Protein AF-A0A1C6AZA2-F1 (afdb_monomer_lite)

Radius of gyration: 13.77 Å; chains: 1; bounding box: 33×35×32 Å

Structure (mmCIF, N/CA/C/O backbone):
data_AF-A0A1C6AZA2-F1
#
_entry.id   AF-A0A1C6AZA2-F1
#
loop_
_atom_site.group_PDB
_atom_site.id
_atom_site.type_symbol
_atom_site.label_atom_id
_atom_site.label_alt_id
_atom_site.label_comp_id
_atom_site.label_asym_id
_atom_site.label_entity_id
_atom_site.label_seq_id
_atom_site.pdbx_PDB_ins_code
_atom_site.Cartn_x
_atom_site.Cartn_y
_atom_site.Cartn_z
_atom_site.occupancy
_atom_site.B_iso_or_equiv
_atom_site.auth_seq_id
_atom_site.auth_comp_id
_atom_site.auth_asym_id
_atom_site.auth_atom_id
_atom_site.pdbx_PDB_model_num
ATOM 1 N N . MET A 1 1 ? 13.163 8.228 1.042 1.00 60.16 1 MET A N 1
ATOM 2 C CA . MET A 1 1 ? 12.075 8.464 2.019 1.00 60.16 1 MET A CA 1
ATOM 3 C C . MET A 1 1 ? 10.748 8.184 1.338 1.00 60.16 1 MET A C 1
ATOM 5 O O . MET A 1 1 ? 10.622 8.590 0.195 1.00 60.16 1 MET A O 1
ATOM 9 N N . TYR A 1 2 ? 9.803 7.486 1.967 1.00 63.44 2 TYR A N 1
ATOM 10 C CA . TYR A 1 2 ? 8.472 7.180 1.416 1.00 63.44 2 TYR A CA 1
ATOM 11 C C . TYR A 1 2 ? 7.400 7.621 2.412 1.00 63.44 2 TYR A C 1
ATOM 13 O O . TYR A 1 2 ? 7.596 7.492 3.615 1.00 63.44 2 TYR A O 1
ATOM 21 N N . GLY A 1 3 ? 6.282 8.145 1.914 1.00 71.44 3 GLY A N 1
ATOM 22 C CA . GLY A 1 3 ? 5.176 8.643 2.733 1.00 71.44 3 GLY A CA 1
ATOM 23 C C . GLY A 1 3 ? 3.856 7.981 2.360 1.00 71.44 3 GLY A C 1
ATOM 24 O O . GLY A 1 3 ? 3.690 7.491 1.243 1.00 71.44 3 GLY A O 1
ATOM 25 N N . TYR A 1 4 ? 2.896 7.981 3.280 1.00 77.50 4 TYR A N 1
ATOM 26 C CA . TYR A 1 4 ? 1.540 7.501 3.022 1.00 77.50 4 TYR A CA 1
ATOM 27 C C . TYR A 1 4 ? 0.510 8.603 3.253 1.00 77.50 4 TYR A C 1
ATOM 29 O O . TYR A 1 4 ? 0.714 9.505 4.062 1.00 77.50 4 TYR A O 1
ATOM 37 N N . LYS A 1 5 ? -0.624 8.508 2.557 1.00 84.00 5 LYS A N 1
ATOM 38 C CA . LYS A 1 5 ? -1.796 9.361 2.795 1.00 84.00 5 LYS A CA 1
ATOM 39 C C . LYS A 1 5 ? -3.038 8.492 2.896 1.00 84.00 5 LYS A C 1
ATOM 41 O O . LYS A 1 5 ? -3.301 7.727 1.969 1.00 84.00 5 LYS A O 1
ATOM 46 N N . ILE A 1 6 ? -3.791 8.622 3.986 1.00 87.81 6 ILE A N 1
ATOM 47 C CA . ILE A 1 6 ? -5.143 8.059 4.078 1.00 87.81 6 ILE A CA 1
ATOM 48 C C . ILE A 1 6 ? -6.085 8.987 3.318 1.00 87.81 6 ILE A C 1
ATOM 50 O O . ILE A 1 6 ? -6.011 10.204 3.463 1.00 87.81 6 ILE A O 1
ATOM 54 N N . LYS A 1 7 ? -6.937 8.404 2.485 1.00 90.50 7 LYS A N 1
ATOM 55 C CA . LYS A 1 7 ? -7.958 9.071 1.690 1.00 90.50 7 LYS A CA 1
ATOM 56 C C . LYS A 1 7 ? -9.310 8.435 1.967 1.00 90.50 7 LYS A C 1
ATOM 58 O O . LYS A 1 7 ? -9.384 7.261 2.335 1.00 90.50 7 LYS A O 1
ATOM 63 N N . GLN A 1 8 ? -10.362 9.211 1.745 1.00 93.00 8 GLN A N 1
ATOM 64 C CA . GLN A 1 8 ? -11.734 8.735 1.766 1.00 93.00 8 GLN A CA 1
ATOM 65 C C . GLN A 1 8 ? -12.357 8.942 0.386 1.00 93.00 8 GLN A C 1
ATOM 67 O O . GLN A 1 8 ? -12.173 9.988 -0.228 1.00 93.00 8 GLN A O 1
ATOM 72 N N . ASP A 1 9 ? -13.047 7.924 -0.112 1.00 91.19 9 ASP A N 1
ATOM 73 C CA . ASP A 1 9 ? -13.787 7.957 -1.372 1.00 91.19 9 ASP A CA 1
ATOM 74 C C . ASP A 1 9 ? -15.041 7.091 -1.229 1.00 91.19 9 ASP A C 1
ATOM 76 O O . ASP A 1 9 ? -14.959 5.970 -0.724 1.00 91.19 9 ASP A O 1
ATOM 80 N N . ASN A 1 10 ? -16.205 7.621 -1.612 1.00 91.81 10 ASN A N 1
ATOM 81 C CA . ASN A 1 10 ? -17.506 6.945 -1.492 1.00 91.81 10 ASN A CA 1
ATOM 82 C C . ASN A 1 10 ? -17.759 6.304 -0.110 1.00 91.81 10 ASN A C 1
ATOM 84 O O . ASN A 1 10 ? -18.205 5.162 0.004 1.00 91.81 10 ASN A O 1
ATOM 88 N N . GLY A 1 11 ? -17.419 7.029 0.962 1.00 89.62 11 GLY A N 1
ATOM 89 C CA . GLY A 1 11 ? -17.588 6.557 2.341 1.00 89.62 11 GLY A CA 1
ATOM 90 C C . GLY A 1 11 ? -16.614 5.451 2.765 1.00 89.62 11 GLY A C 1
ATOM 91 O O . GLY A 1 11 ? -16.752 4.919 3.862 1.00 89.62 11 GLY A O 1
ATOM 92 N N . LYS A 1 12 ? -15.627 5.101 1.933 1.00 94.31 12 LYS A N 1
ATOM 93 C CA . LYS A 1 12 ? -14.595 4.112 2.248 1.00 94.31 12 LYS A CA 1
ATOM 94 C C . LYS A 1 12 ? -13.234 4.765 2.440 1.00 94.31 12 LYS A C 1
ATOM 96 O O . L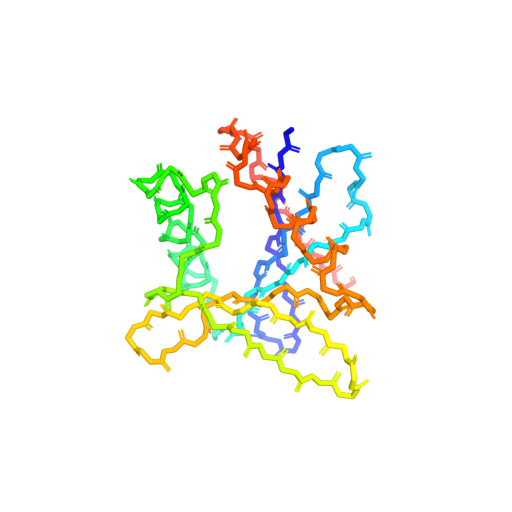YS A 1 12 ? -12.882 5.699 1.726 1.00 94.31 12 LYS A O 1
ATOM 101 N N . TYR A 1 13 ? -12.436 4.211 3.341 1.00 93.50 13 TYR A N 1
ATOM 102 C CA . TYR A 1 13 ? -11.087 4.668 3.665 1.00 93.50 13 TYR A CA 1
ATOM 103 C C . TYR A 1 13 ? -10.027 3.795 2.997 1.00 93.50 13 TYR A C 1
ATOM 105 O O . TYR A 1 13 ? -10.221 2.591 2.838 1.00 93.50 13 TYR A O 1
ATOM 113 N N . TYR A 1 14 ? -8.904 4.382 2.59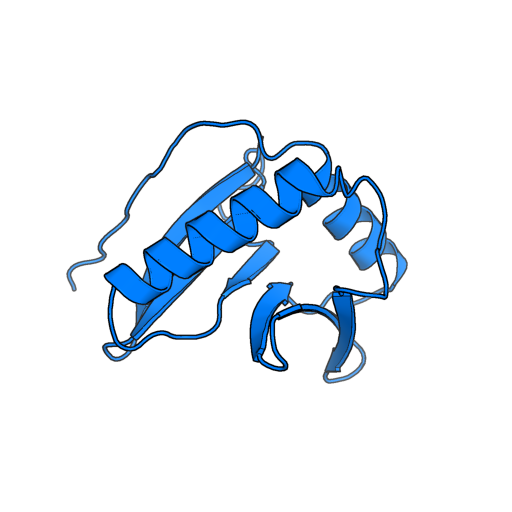8 1.00 94.12 14 TYR A N 1
ATOM 114 C CA . TYR A 1 14 ? -7.755 3.658 2.048 1.00 94.12 14 TYR A CA 1
ATOM 115 C C . TYR A 1 14 ? -6.478 4.471 2.161 1.00 94.12 14 TYR A C 1
ATOM 117 O O . TYR A 1 14 ? -6.529 5.696 2.199 1.00 94.12 14 TYR A O 1
ATOM 125 N N . PHE A 1 15 ? -5.321 3.814 2.159 1.00 90.19 15 PHE A N 1
ATOM 126 C CA . PHE A 1 15 ? -4.035 4.501 2.134 1.00 90.19 15 PHE A CA 1
ATOM 127 C C . PHE A 1 15 ? -3.361 4.393 0.764 1.00 90.19 15 PHE A C 1
ATOM 129 O O . PHE A 1 15 ? -3.409 3.354 0.109 1.00 90.19 15 PHE A O 1
ATOM 136 N N . LYS A 1 16 ? -2.710 5.477 0.337 1.00 89.50 16 LYS A N 1
ATOM 137 C 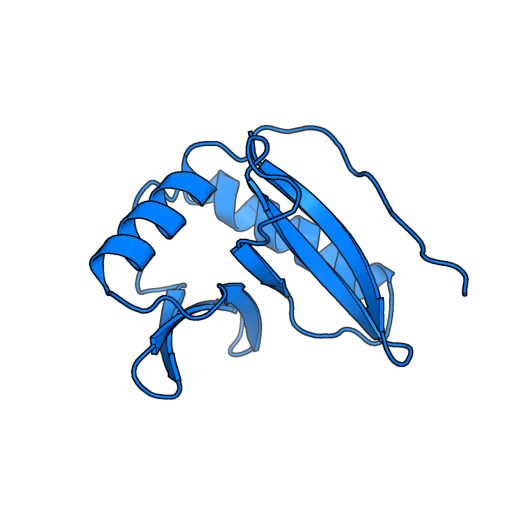CA . LYS A 1 16 ? -1.822 5.542 -0.832 1.00 89.50 16 LYS A CA 1
ATOM 138 C C . LYS A 1 16 ? -0.383 5.688 -0.384 1.00 89.50 16 LYS A C 1
ATOM 140 O O . LYS A 1 16 ? -0.113 6.488 0.508 1.00 89.50 16 LYS A O 1
ATOM 145 N N . LEU A 1 17 ? 0.521 4.968 -1.038 1.00 81.56 17 LEU A N 1
ATOM 146 C CA . LEU A 1 17 ? 1.960 5.077 -0.817 1.00 81.56 17 LEU A CA 1
ATOM 147 C C . LEU A 1 17 ? 2.597 5.975 -1.880 1.00 81.56 17 LEU A C 1
ATOM 149 O O . LEU A 1 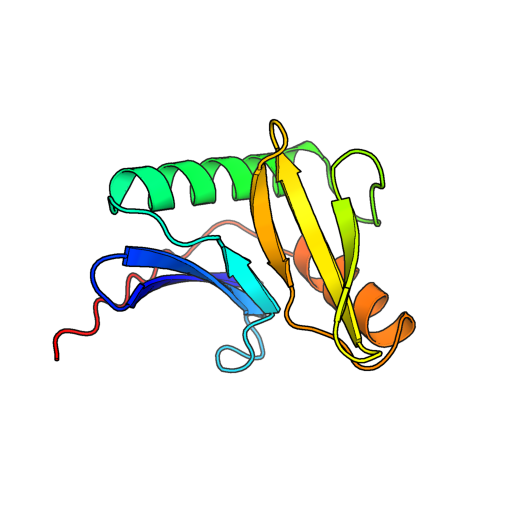17 ? 2.266 5.867 -3.062 1.00 81.56 17 LEU A O 1
ATOM 153 N N . TYR A 1 18 ? 3.527 6.827 -1.467 1.00 78.50 18 TYR A N 1
ATOM 154 C CA . TYR A 1 18 ? 4.220 7.793 -2.311 1.00 78.50 18 TYR A CA 1
ATOM 155 C C . TYR A 1 18 ? 5.731 7.734 -2.075 1.00 78.50 18 TYR A C 1
ATOM 157 O O . TYR A 1 18 ? 6.165 7.591 -0.929 1.00 78.50 18 TYR A O 1
ATOM 165 N N . PRO A 1 19 ? 6.546 7.906 -3.123 1.00 69.81 19 PRO A N 1
ATOM 166 C CA . PRO A 1 19 ? 7.965 8.149 -2.970 1.00 69.81 19 PRO A CA 1
ATOM 167 C C . PRO A 1 19 ? 8.155 9.596 -2.511 1.00 69.81 19 PRO A C 1
ATOM 169 O O . PRO A 1 19 ? 7.529 10.526 -3.019 1.00 69.81 19 PRO A O 1
ATOM 172 N N . GLY A 1 20 ? 9.029 9.803 -1.541 1.00 64.75 20 GLY A N 1
ATOM 173 C CA . GLY A 1 20 ? 9.263 11.105 -0.917 1.00 64.75 20 GLY A CA 1
ATOM 174 C C . GLY A 1 20 ? 9.843 12.138 -1.879 1.00 64.75 20 GLY A C 1
ATOM 175 O O . GLY A 1 20 ? 9.599 13.322 -1.704 1.00 64.75 20 GLY A O 1
ATOM 176 N N . ASN A 1 21 ? 10.533 11.703 -2.938 1.00 66.31 21 ASN A N 1
ATOM 177 C CA . ASN A 1 21 ? 11.024 12.585 -3.999 1.00 66.31 21 ASN A CA 1
ATOM 178 C C . ASN A 1 21 ? 9.992 12.854 -5.113 1.00 66.31 21 ASN A C 1
ATOM 180 O O . ASN A 1 21 ? 10.229 13.722 -5.950 1.00 66.31 21 ASN A O 1
ATOM 184 N N . LYS A 1 22 ? 8.864 12.127 -5.164 1.00 70.12 22 LYS A N 1
ATOM 185 C CA . LYS A 1 22 ? 7.779 12.356 -6.138 1.00 70.12 22 LYS A CA 1
ATOM 186 C C . LYS A 1 22 ? 6.406 12.228 -5.456 1.00 70.12 22 LYS A C 1
ATOM 188 O O . LYS A 1 22 ? 5.663 11.285 -5.740 1.00 70.12 22 LYS A O 1
ATOM 193 N N . PRO A 1 23 ? 6.016 13.192 -4.601 1.00 65.06 23 PRO A N 1
ATOM 194 C CA . PRO A 1 23 ? 4.801 13.117 -3.778 1.00 65.06 23 PRO A CA 1
ATOM 195 C C . PRO A 1 23 ? 3.484 13.092 -4.574 1.00 65.06 23 PRO A C 1
ATOM 197 O O . PRO A 1 23 ? 2.435 12.787 -4.011 1.00 65.06 23 PRO A O 1
ATOM 200 N N . ASN A 1 24 ? 3.524 13.369 -5.880 1.00 71.25 24 ASN A N 1
ATOM 201 C CA . ASN A 1 24 ? 2.363 13.289 -6.773 1.00 71.25 24 ASN A CA 1
ATOM 202 C C . ASN A 1 24 ? 2.264 11.946 -7.514 1.00 71.25 24 ASN A C 1
ATOM 204 O O . ASN A 1 24 ? 1.226 11.629 -8.092 1.00 71.25 24 ASN A O 1
ATOM 208 N N . GLN A 1 25 ? 3.314 11.123 -7.478 1.00 75.94 25 GLN A N 1
ATOM 209 C CA . GLN A 1 25 ? 3.353 9.837 -8.160 1.00 75.94 25 GLN A CA 1
ATOM 210 C C . GLN A 1 25 ? 3.142 8.708 -7.154 1.00 75.94 25 GLN A C 1
ATOM 212 O O . GLN A 1 25 ? 4.096 8.096 -6.682 1.00 75.94 25 GLN A O 1
ATOM 217 N N . TYR A 1 26 ? 1.880 8.417 -6.830 1.00 78.38 26 TYR A N 1
ATOM 218 C CA . TYR A 1 26 ? 1.589 7.286 -5.952 1.00 78.38 26 TYR A CA 1
ATOM 219 C C . TYR A 1 26 ? 2.056 5.970 -6.591 1.00 78.38 26 TYR A C 1
ATOM 221 O O . TYR A 1 26 ? 2.023 5.783 -7.812 1.00 78.38 26 TYR A O 1
ATOM 229 N N . ILE A 1 27 ? 2.509 5.074 -5.732 1.00 79.06 27 ILE A N 1
ATOM 230 C CA . ILE A 1 27 ? 3.095 3.777 -6.058 1.00 79.06 27 ILE A CA 1
ATOM 231 C C . ILE A 1 27 ? 2.032 2.697 -6.069 1.00 79.06 27 ILE A C 1
ATOM 233 O O . ILE A 1 27 ? 2.053 1.807 -6.910 1.00 79.06 27 ILE A O 1
ATOM 237 N N . GLY A 1 28 ? 1.112 2.784 -5.121 1.00 85.56 28 GLY A N 1
ATOM 238 C CA . GLY A 1 28 ? 0.063 1.814 -4.905 1.00 85.56 28 GLY A CA 1
ATOM 239 C C . GLY A 1 28 ? -0.888 2.283 -3.826 1.00 85.56 28 GLY A C 1
ATOM 240 O O . GLY A 1 28 ? -0.686 3.334 -3.205 1.00 85.56 28 GLY A O 1
ATOM 241 N N . GLU A 1 29 ? -1.927 1.497 -3.623 1.00 91.75 29 GLU A N 1
ATOM 242 C CA . GLU A 1 29 ? -2.961 1.774 -2.646 1.00 91.75 29 GLU A CA 1
ATOM 243 C C . GLU A 1 29 ? -3.471 0.507 -1.980 1.00 91.75 29 GLU A C 1
ATOM 245 O O . GLU A 1 29 ? -3.360 -0.599 -2.511 1.00 91.75 29 GLU A O 1
ATOM 250 N N . SER A 1 30 ? -4.031 0.686 -0.791 1.00 93.06 30 SER A N 1
ATOM 251 C CA . SER A 1 30 ? -4.722 -0.378 -0.092 1.00 93.06 30 SER A CA 1
ATOM 252 C C . SER A 1 30 ? -6.086 -0.671 -0.698 1.00 93.06 30 SER A C 1
ATOM 254 O O . SER A 1 30 ? -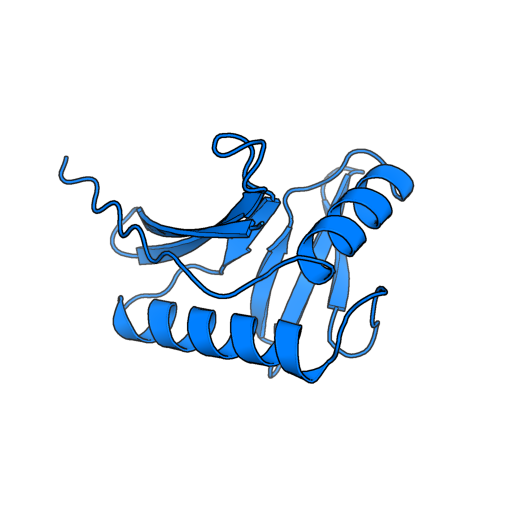6.683 0.169 -1.383 1.00 93.06 30 SER A O 1
ATOM 256 N N . ARG A 1 31 ? -6.652 -1.820 -0.318 1.00 92.56 31 ARG A N 1
ATOM 257 C CA . ARG A 1 31 ? -8.097 -2.027 -0.451 1.00 92.56 31 ARG A CA 1
ATOM 258 C C . ARG A 1 31 ? -8.886 -0.921 0.264 1.00 92.56 31 ARG A C 1
ATOM 260 O O . ARG A 1 31 ? -8.346 -0.168 1.082 1.00 92.56 31 ARG A O 1
ATOM 267 N N . ARG A 1 32 ? -10.172 -0.833 -0.059 1.00 94.06 32 ARG A N 1
ATOM 268 C CA . ARG A 1 32 ? -11.126 0.089 0.563 1.00 94.06 32 ARG A CA 1
ATOM 269 C C . ARG A 1 32 ? -11.690 -0.525 1.851 1.00 94.06 32 ARG A C 1
ATOM 271 O O . ARG A 1 32 ? -12.099 -1.682 1.852 1.00 94.06 32 ARG A O 1
ATOM 278 N N . TYR A 1 33 ? -11.721 0.252 2.928 1.00 93.69 33 TYR A N 1
ATOM 279 C CA . TYR A 1 33 ? -12.210 -0.140 4.252 1.00 93.69 33 TYR A CA 1
ATOM 280 C C . TYR A 1 33 ? -13.460 0.657 4.620 1.00 93.69 33 TYR A C 1
ATOM 282 O O . TYR A 1 33 ? -13.592 1.819 4.247 1.00 93.69 33 TYR A O 1
ATOM 290 N N . ASN A 1 34 ? -14.375 0.047 5.372 1.00 94.12 34 ASN A N 1
ATOM 291 C CA . ASN A 1 34 ? -15.607 0.715 5.809 1.00 94.12 34 ASN A CA 1
ATOM 292 C C . ASN A 1 34 ? -15.359 1.732 6.927 1.00 94.12 34 ASN A C 1
ATOM 294 O O . ASN A 1 34 ? -16.081 2.717 7.025 1.00 94.12 34 ASN A O 1
ATOM 298 N N . LYS A 1 35 ? -14.351 1.478 7.764 1.00 94.56 35 LYS A N 1
ATOM 299 C CA . LYS A 1 35 ? -13.993 2.298 8.919 1.00 94.56 35 LYS A CA 1
ATOM 300 C C . LYS A 1 35 ? -12.572 2.823 8.772 1.00 94.56 35 LYS A C 1
ATOM 302 O O . LYS A 1 35 ? -11.716 2.158 8.177 1.00 94.56 35 LYS A O 1
ATOM 307 N N . LYS A 1 36 ? -12.320 4.012 9.316 1.00 91.69 36 LYS A N 1
ATOM 308 C CA . LYS A 1 36 ? -10.997 4.640 9.282 1.00 91.69 36 LYS A CA 1
ATOM 309 C C . LYS A 1 36 ? -9.995 3.827 10.102 1.00 91.69 36 LYS A C 1
ATOM 311 O O . LYS A 1 36 ? -8.882 3.592 9.641 1.00 91.69 36 LYS A O 1
ATOM 316 N N . GLU A 1 37 ? -10.428 3.324 11.251 1.00 92.88 37 GLU A N 1
ATOM 317 C CA . GLU A 1 37 ? -9.624 2.547 12.195 1.00 92.88 37 GLU A CA 1
ATOM 318 C C . GLU A 1 37 ? -9.119 1.243 11.561 1.00 92.88 37 GLU A C 1
ATOM 320 O O . GLU A 1 37 ? -7.963 0.864 11.741 1.00 92.88 37 GLU A O 1
ATOM 325 N N . ASP A 1 38 ? -9.950 0.586 10.744 1.00 92.75 38 ASP A N 1
ATOM 326 C CA . ASP A 1 38 ? -9.556 -0.623 10.011 1.00 92.75 38 ASP A CA 1
ATOM 327 C C . ASP A 1 38 ? -8.474 -0.314 8.963 1.00 92.75 38 ASP A C 1
ATOM 329 O O . ASP A 1 38 ? -7.522 -1.080 8.794 1.00 92.75 38 ASP A O 1
ATOM 333 N N . CYS A 1 39 ? -8.591 0.830 8.279 1.00 92.25 39 CYS A N 1
ATOM 334 C CA . CYS A 1 39 ? -7.586 1.298 7.327 1.00 92.25 39 CYS A CA 1
ATOM 335 C C . CYS A 1 39 ? -6.259 1.634 8.025 1.00 92.25 39 CYS A C 1
ATOM 337 O O . CYS A 1 39 ? -5.190 1.297 7.516 1.00 92.25 39 CYS A O 1
ATOM 339 N N . GLU A 1 40 ? -6.311 2.289 9.185 1.00 89.38 40 GLU A N 1
ATOM 340 C CA . GLU A 1 40 ? -5.131 2.622 9.990 1.00 89.38 40 GLU A CA 1
ATOM 341 C C . GLU A 1 40 ? -4.447 1.370 10.542 1.00 89.38 40 GLU A C 1
ATOM 343 O O . GLU A 1 40 ? -3.221 1.251 10.469 1.00 89.38 40 GLU A O 1
ATOM 348 N N . LYS A 1 41 ? -5.229 0.396 11.022 1.00 90.62 41 LYS A N 1
ATOM 349 C CA . LYS A 1 41 ? -4.716 -0.907 11.453 1.00 90.62 41 LYS A CA 1
ATOM 350 C C . LYS A 1 41 ? -4.012 -1.623 10.304 1.00 90.62 41 LYS A C 1
ATOM 352 O O . LYS A 1 41 ? -2.873 -2.056 10.467 1.00 90.62 41 LYS A O 1
ATOM 357 N N . ALA A 1 42 ? -4.638 -1.689 9.130 1.00 90.12 42 ALA A N 1
ATOM 358 C CA . ALA A 1 42 ? -4.037 -2.313 7.956 1.00 90.12 42 ALA A CA 1
ATOM 359 C C . ALA A 1 42 ? -2.756 -1.602 7.497 1.00 90.12 42 ALA A C 1
ATOM 361 O O . ALA A 1 42 ? -1.788 -2.258 7.116 1.00 90.12 42 ALA A O 1
ATOM 362 N N . LEU A 1 43 ? -2.719 -0.270 7.568 1.00 87.69 43 LEU A N 1
ATOM 363 C CA . LEU A 1 43 ? -1.515 0.507 7.289 1.00 87.69 43 LEU A CA 1
ATOM 364 C C . LEU A 1 43 ? -0.392 0.174 8.277 1.00 87.69 43 LEU A C 1
ATOM 366 O O . LEU A 1 43 ? 0.745 -0.035 7.859 1.00 87.69 43 LEU A O 1
ATOM 370 N N . LYS A 1 44 ? -0.694 0.108 9.579 1.00 85.06 44 LYS A N 1
ATOM 371 C CA . LYS A 1 44 ? 0.284 -0.268 10.608 1.00 85.06 44 LYS A CA 1
ATOM 372 C C . LYS A 1 44 ? 0.832 -1.673 10.359 1.00 85.06 44 LYS A C 1
ATOM 374 O O . LYS A 1 44 ? 2.041 -1.872 10.399 1.00 85.06 44 LYS A O 1
ATOM 379 N N . GLU A 1 45 ? -0.039 -2.626 10.046 1.00 84.81 45 GLU A N 1
ATOM 380 C CA . GLU A 1 45 ? 0.362 -3.997 9.722 1.00 84.81 45 GLU A CA 1
ATOM 381 C C . GLU A 1 45 ? 1.213 -4.072 8.451 1.00 84.81 45 GLU A C 1
ATOM 383 O O . GLU A 1 45 ? 2.223 -4.768 8.442 1.00 84.81 45 GLU A O 1
ATOM 388 N N . PHE A 1 46 ? 0.850 -3.334 7.399 1.00 82.69 46 PHE A N 1
ATOM 389 C CA . PHE A 1 46 ? 1.646 -3.241 6.176 1.00 82.69 46 PHE A CA 1
ATOM 390 C C . PHE A 1 46 ? 3.037 -2.657 6.452 1.00 82.69 46 PHE A C 1
ATOM 392 O O . PHE A 1 46 ? 4.035 -3.183 5.967 1.00 82.69 46 PHE A O 1
ATOM 399 N N . ARG A 1 47 ? 3.122 -1.604 7.273 1.00 77.94 47 ARG A N 1
ATOM 400 C CA . ARG A 1 47 ? 4.400 -0.999 7.674 1.00 77.94 47 ARG A CA 1
ATOM 401 C C . ARG A 1 47 ? 5.281 -1.976 8.447 1.00 77.94 47 ARG A C 1
ATOM 403 O O . ARG A 1 47 ? 6.462 -2.081 8.133 1.00 77.94 47 ARG A O 1
ATOM 410 N N . ASN A 1 48 ? 4.715 -2.680 9.426 1.00 77.12 48 ASN A N 1
ATOM 411 C CA . ASN A 1 48 ? 5.451 -3.685 10.191 1.00 77.12 48 ASN A CA 1
ATOM 412 C C . ASN A 1 48 ? 5.922 -4.815 9.280 1.00 77.12 48 ASN A C 1
ATOM 414 O O . ASN A 1 48 ? 7.095 -5.145 9.292 1.00 77.12 48 ASN A O 1
ATOM 418 N N . PHE A 1 49 ? 5.055 -5.320 8.399 1.00 75.44 49 PHE A N 1
ATOM 419 C CA . PHE A 1 49 ? 5.434 -6.334 7.418 1.00 75.44 49 PHE A CA 1
ATOM 420 C C . PHE A 1 49 ? 6.638 -5.902 6.567 1.00 75.44 49 PHE A C 1
ATOM 422 O O . PHE A 1 49 ? 7.594 -6.664 6.437 1.00 75.44 49 PHE A O 1
ATOM 429 N N . VAL A 1 50 ? 6.614 -4.675 6.036 1.00 71.19 50 VAL A N 1
ATOM 430 C CA . VAL A 1 50 ? 7.726 -4.111 5.257 1.00 71.19 50 VAL A CA 1
ATOM 431 C C . VAL A 1 50 ? 9.019 -4.051 6.073 1.00 71.19 50 VAL A C 1
ATOM 433 O O . VAL A 1 50 ? 10.069 -4.445 5.569 1.00 71.19 50 VAL A O 1
ATOM 436 N N . LYS A 1 51 ? 8.935 -3.576 7.322 1.00 69.25 51 LYS A N 1
ATOM 437 C CA . LYS A 1 51 ? 10.078 -3.429 8.231 1.00 69.25 51 LYS A CA 1
ATOM 438 C C . LYS A 1 51 ? 10.664 -4.782 8.643 1.00 69.25 51 LYS A C 1
ATOM 440 O O . LYS A 1 51 ? 11.867 -4.986 8.538 1.00 69.25 51 LYS A O 1
ATOM 445 N N . ASP A 1 52 ? 9.812 -5.694 9.095 1.00 66.69 52 ASP A N 1
ATOM 446 C CA . ASP A 1 52 ? 10.202 -6.953 9.734 1.00 66.69 52 ASP A CA 1
ATOM 447 C C . ASP A 1 52 ? 10.750 -7.966 8.723 1.00 66.69 52 ASP A C 1
ATOM 449 O O . ASP A 1 52 ? 11.591 -8.792 9.063 1.00 66.69 52 ASP A O 1
ATOM 453 N N . ASN A 1 53 ? 10.306 -7.890 7.465 1.00 60.44 53 ASN A N 1
ATOM 454 C CA . ASN A 1 53 ? 10.759 -8.799 6.413 1.00 60.44 53 ASN A CA 1
ATOM 455 C C . ASN A 1 53 ? 11.952 -8.256 5.619 1.00 60.44 53 ASN A C 1
ATOM 457 O O . ASN A 1 53 ? 12.366 -8.918 4.669 1.00 60.44 53 ASN A O 1
ATOM 461 N N . ASN A 1 54 ? 12.486 -7.079 5.991 1.00 54.41 54 ASN A N 1
ATOM 462 C CA . ASN A 1 54 ? 13.646 -6.431 5.368 1.00 54.41 54 ASN A CA 1
ATOM 463 C C . ASN A 1 54 ? 13.630 -6.610 3.839 1.00 54.41 54 ASN A C 1
ATOM 465 O O . ASN A 1 54 ? 14.567 -7.168 3.264 1.00 54.41 54 ASN A O 1
ATOM 469 N N . LEU A 1 55 ? 12.480 -6.290 3.222 1.00 52.72 55 LEU A N 1
ATOM 470 C CA . LEU A 1 55 ? 12.100 -6.708 1.866 1.00 52.72 55 LEU A CA 1
ATOM 471 C C . LEU A 1 55 ? 12.940 -6.013 0.787 1.00 52.72 55 LEU A C 1
ATOM 473 O O . LEU A 1 55 ? 12.419 -5.332 -0.081 1.00 52.72 55 LEU A O 1
ATOM 477 N N . ASN A 1 56 ? 14.245 -6.243 0.762 1.00 44.19 56 ASN A N 1
ATOM 478 C CA . ASN A 1 56 ? 15.160 -5.722 -0.255 1.00 44.19 56 ASN A CA 1
ATOM 479 C C . ASN A 1 56 ? 14.997 -6.466 -1.600 1.00 44.19 56 ASN A C 1
ATOM 481 O O . ASN A 1 56 ? 15.735 -6.237 -2.557 1.00 44.19 56 ASN A O 1
ATOM 485 N N . SER A 1 57 ? 14.051 -7.410 -1.672 1.00 46.84 57 SER A N 1
ATOM 486 C CA . SER A 1 57 ? 13.717 -8.182 -2.863 1.00 46.84 57 SER A CA 1
ATOM 487 C C . SER A 1 57 ? 12.276 -8.702 -2.816 1.00 46.84 57 SER A C 1
ATOM 489 O O . SER A 1 57 ? 11.632 -8.769 -1.770 1.00 46.84 57 SER A O 1
ATOM 491 N N . PHE A 1 58 ? 11.757 -9.041 -3.994 1.00 50.09 58 PHE A N 1
ATOM 492 C CA . PHE A 1 58 ? 10.438 -9.630 -4.196 1.00 50.09 58 PHE A CA 1
ATOM 493 C C . PHE A 1 58 ? 10.323 -10.988 -3.476 1.00 50.09 58 PHE A C 1
ATOM 495 O O . PHE A 1 58 ? 11.099 -11.893 -3.772 1.00 50.09 58 PHE A O 1
ATOM 502 N N . ASN A 1 59 ? 9.361 -11.123 -2.555 1.00 58.56 59 ASN A N 1
ATOM 503 C CA . ASN A 1 59 ? 9.104 -12.356 -1.806 1.00 58.56 59 ASN A CA 1
ATOM 504 C C . ASN A 1 59 ? 7.765 -12.981 -2.230 1.00 58.56 59 ASN A C 1
ATOM 506 O O . ASN A 1 59 ? 6.699 -12.502 -1.837 1.00 58.56 59 ASN A O 1
ATOM 510 N N . ASP A 1 60 ? 7.839 -14.068 -2.998 1.00 58.44 60 ASP A N 1
ATOM 511 C CA . ASP A 1 60 ? 6.691 -14.797 -3.557 1.00 58.44 60 ASP A CA 1
ATOM 512 C C . ASP A 1 60 ? 5.704 -15.341 -2.509 1.00 58.44 60 ASP A C 1
ATOM 514 O O . ASP A 1 60 ? 4.559 -15.638 -2.840 1.00 58.44 60 ASP A O 1
ATOM 518 N N . TYR A 1 61 ? 6.106 -15.454 -1.238 1.00 59.91 61 TYR A N 1
ATOM 519 C CA . TYR A 1 61 ? 5.250 -15.995 -0.178 1.00 59.91 61 TYR A CA 1
ATOM 520 C C . TYR A 1 61 ? 4.149 -15.019 0.262 1.00 59.91 61 TYR A C 1
ATOM 522 O O . TYR A 1 61 ? 3.061 -15.425 0.659 1.00 59.91 61 TYR A O 1
ATOM 530 N N . PHE A 1 62 ? 4.426 -13.717 0.187 1.00 63.16 62 PHE A N 1
ATOM 531 C CA . PHE A 1 62 ? 3.510 -12.657 0.629 1.00 63.16 62 PHE A CA 1
ATOM 532 C C . PHE A 1 62 ? 3.116 -11.703 -0.500 1.00 63.16 62 PHE A C 1
ATOM 534 O O . PHE A 1 62 ? 2.256 -10.833 -0.320 1.00 63.16 62 PHE A O 1
ATOM 541 N N . MET A 1 63 ? 3.773 -11.827 -1.654 1.00 66.69 63 MET A N 1
ATOM 542 C CA . MET A 1 63 ? 3.602 -10.945 -2.794 1.00 66.69 63 MET A CA 1
ATOM 543 C C . MET A 1 63 ? 3.196 -11.749 -4.019 1.00 66.69 63 MET A C 1
ATOM 545 O O . MET A 1 63 ? 3.939 -12.610 -4.476 1.00 66.69 63 MET A O 1
ATOM 549 N N . GLN A 1 64 ? 2.049 -11.414 -4.603 1.00 70.94 64 GLN A N 1
ATOM 550 C CA . GLN A 1 64 ? 1.593 -12.034 -5.842 1.00 70.94 64 GLN A CA 1
ATOM 551 C C . GLN A 1 64 ? 1.726 -11.060 -7.010 1.00 70.94 64 GLN A C 1
ATOM 553 O O . GLN A 1 64 ? 1.378 -9.878 -6.915 1.00 70.94 64 GLN A O 1
ATOM 558 N N . LEU A 1 65 ? 2.216 -11.569 -8.141 1.00 68.44 65 LEU A N 1
ATOM 559 C CA . LEU A 1 65 ? 2.150 -10.857 -9.411 1.00 68.44 65 LEU A CA 1
ATOM 560 C C . LEU A 1 65 ? 0.738 -10.943 -9.977 1.00 68.44 65 LEU A C 1
ATOM 562 O O . LEU A 1 65 ? 0.223 -12.028 -10.230 1.00 68.44 65 LEU A O 1
ATOM 566 N N . TYR A 1 66 ? 0.154 -9.780 -10.239 1.00 72.81 66 TYR A N 1
ATOM 567 C CA . TYR A 1 66 ? -1.168 -9.661 -10.826 1.00 72.81 66 TYR A CA 1
ATOM 568 C C . TYR A 1 66 ? -1.072 -8.941 -12.174 1.00 72.81 66 TYR A C 1
ATOM 570 O O . TYR A 1 66 ? -0.519 -7.840 -12.264 1.00 72.81 66 TYR A O 1
ATOM 578 N N . LYS A 1 67 ? -1.564 -9.574 -13.245 1.00 71.56 67 LYS A N 1
ATOM 579 C CA . LYS A 1 67 ? -1.528 -9.022 -14.606 1.00 71.56 67 LYS A CA 1
ATOM 580 C C . LYS A 1 67 ? -2.889 -8.414 -14.952 1.00 71.56 67 LYS A C 1
ATOM 582 O O . LYS A 1 67 ? -3.892 -9.113 -14.911 1.00 71.56 67 LYS A O 1
ATOM 587 N N . ILE A 1 68 ? -2.904 -7.136 -15.328 1.00 71.38 68 ILE A N 1
ATOM 588 C CA . ILE A 1 68 ? -4.102 -6.402 -15.776 1.00 71.38 68 ILE A CA 1
ATOM 589 C C . ILE A 1 68 ? -3.768 -5.751 -17.115 1.00 71.38 68 ILE A C 1
ATOM 591 O O . ILE A 1 68 ? -2.824 -4.965 -17.165 1.00 71.38 68 ILE A O 1
ATOM 595 N N . ASP A 1 69 ? -4.495 -6.070 -18.188 1.00 70.44 69 ASP A N 1
ATOM 596 C CA . ASP A 1 69 ? -4.355 -5.437 -19.514 1.00 70.44 69 ASP A CA 1
ATOM 597 C C . ASP A 1 69 ? -2.895 -5.285 -19.986 1.00 70.44 69 ASP A C 1
ATOM 599 O O . ASP A 1 69 ? -2.433 -4.203 -20.352 1.00 70.44 69 ASP A O 1
ATOM 603 N N . ASN A 1 70 ? -2.125 -6.377 -19.913 1.00 72.62 70 ASN A N 1
ATOM 604 C CA . ASN A 1 70 ? -0.686 -6.433 -20.231 1.00 72.62 70 ASN A CA 1
ATOM 605 C C . ASN A 1 70 ? 0.257 -5.613 -19.336 1.00 72.62 70 ASN A C 1
ATOM 607 O O . ASN A 1 70 ? 1.448 -5.511 -19.627 1.00 72.62 70 ASN A O 1
ATOM 611 N N . LYS A 1 71 ? -0.230 -5.111 -18.206 1.00 70.38 71 LYS A N 1
ATOM 612 C CA . LYS A 1 71 ? 0.570 -4.448 -17.177 1.00 70.38 71 LYS A CA 1
ATOM 613 C C . LYS A 1 71 ? 0.711 -5.336 -15.947 1.00 70.38 71 LYS A C 1
ATOM 615 O O . LYS A 1 71 ? -0.129 -6.194 -15.681 1.00 70.38 71 LYS A O 1
ATOM 620 N N . TYR A 1 72 ? 1.772 -5.107 -15.185 1.00 69.56 72 TYR A N 1
ATOM 621 C CA . TYR A 1 72 ? 2.104 -5.892 -13.999 1.00 69.56 72 TYR A CA 1
ATOM 622 C C . TYR A 1 72 ? 1.893 -5.057 -12.740 1.00 69.56 72 TYR A C 1
ATOM 624 O O . TYR A 1 72 ? 2.483 -3.986 -12.595 1.00 69.56 72 TYR A O 1
ATOM 632 N N . SER A 1 73 ? 1.064 -5.553 -11.832 1.00 74.50 73 SER A N 1
ATOM 633 C CA . SER A 1 73 ? 0.904 -5.059 -10.468 1.00 74.50 73 SER A CA 1
ATOM 634 C C . SER A 1 73 ? 1.458 -6.097 -9.498 1.00 74.50 73 SER A C 1
ATOM 636 O O . SER A 1 73 ? 1.539 -7.286 -9.814 1.00 74.50 73 SER A O 1
ATOM 638 N N . VAL A 1 74 ? 1.862 -5.641 -8.321 1.00 76.50 74 VAL A N 1
ATOM 639 C CA . VAL A 1 74 ? 2.183 -6.516 -7.206 1.00 76.50 74 VAL A CA 1
ATOM 640 C C . VAL A 1 74 ? 1.208 -6.274 -6.079 1.00 76.50 74 VAL A C 1
ATOM 642 O O . VAL A 1 74 ? 0.955 -5.133 -5.689 1.00 76.50 74 VAL A O 1
ATOM 645 N N . GLN A 1 75 ? 0.677 -7.374 -5.569 1.00 81.88 75 GLN A N 1
ATOM 646 C CA . GLN A 1 75 ? -0.268 -7.395 -4.474 1.00 81.88 75 GLN A CA 1
ATOM 647 C C . GLN A 1 75 ? 0.420 -7.931 -3.231 1.00 81.88 75 GLN A C 1
ATOM 649 O O . GLN A 1 75 ? 1.076 -8.963 -3.295 1.00 81.88 75 GLN A O 1
ATOM 654 N N . TYR A 1 76 ? 0.253 -7.239 -2.110 1.00 79.94 76 TYR A N 1
ATOM 655 C CA . TYR A 1 76 ? 0.558 -7.785 -0.796 1.00 79.94 76 TYR A CA 1
ATOM 656 C C . TYR A 1 76 ? -0.689 -8.488 -0.263 1.00 79.94 76 TYR A C 1
ATOM 658 O O . TYR A 1 76 ? -1.740 -7.849 -0.111 1.00 79.94 76 TYR A O 1
ATOM 666 N N . ILE A 1 77 ? -0.565 -9.789 -0.007 1.00 78.88 77 ILE A N 1
ATOM 667 C CA . ILE A 1 77 ? -1.663 -10.658 0.414 1.00 78.88 77 ILE A CA 1
ATOM 668 C C . ILE A 1 77 ? -1.416 -11.118 1.846 1.00 78.88 77 ILE A C 1
ATOM 670 O O . ILE A 1 77 ? -0.320 -11.542 2.203 1.00 78.88 77 ILE A O 1
ATOM 674 N N . LYS A 1 78 ? -2.458 -11.042 2.672 1.00 79.56 78 LYS A N 1
ATOM 675 C CA . LYS A 1 78 ? -2.453 -11.553 4.042 1.00 79.56 78 LYS A CA 1
ATOM 676 C C . LYS A 1 78 ? -3.785 -12.230 4.321 1.00 79.56 78 LYS A C 1
ATOM 678 O O . LYS A 1 78 ? -4.824 -11.601 4.134 1.00 79.56 78 LYS A O 1
ATOM 683 N N . ASN A 1 79 ? -3.755 -13.476 4.794 1.00 81.69 79 ASN A N 1
ATOM 684 C CA . ASN A 1 79 ? -4.956 -14.282 5.057 1.00 81.69 79 ASN A CA 1
ATOM 685 C C . ASN A 1 79 ? -5.923 -14.255 3.856 1.00 81.69 79 ASN A C 1
ATOM 687 O O . ASN A 1 79 ? -7.073 -13.844 4.005 1.00 81.69 79 ASN A O 1
ATOM 691 N N . ASP A 1 80 ? -5.408 -14.531 2.654 1.00 79.44 80 ASP A N 1
ATOM 692 C CA . ASP A 1 80 ? -6.139 -14.507 1.372 1.00 79.44 80 ASP A CA 1
ATOM 693 C C . ASP A 1 80 ? -6.771 -13.161 0.977 1.00 79.44 80 ASP A C 1
ATOM 695 O O . ASP A 1 80 ? -7.527 -13.061 0.012 1.00 79.44 80 ASP A O 1
ATOM 699 N N . ASN A 1 81 ? -6.443 -12.082 1.691 1.00 82.88 81 ASN A N 1
ATOM 700 C CA . ASN A 1 81 ? -6.921 -10.742 1.392 1.00 82.88 81 ASN A CA 1
ATOM 701 C C . ASN A 1 81 ? -5.809 -9.894 0.777 1.00 82.88 81 ASN A C 1
ATOM 703 O O . ASN A 1 81 ? -4.737 -9.740 1.362 1.00 82.88 81 ASN A O 1
ATOM 707 N N . VAL A 1 82 ? -6.101 -9.250 -0.354 1.00 85.31 82 VAL A N 1
ATOM 708 C CA . VAL A 1 82 ? -5.237 -8.204 -0.914 1.00 85.31 82 VAL A CA 1
ATOM 709 C C . VAL A 1 82 ? -5.309 -6.975 -0.013 1.00 85.31 82 VAL A C 1
ATOM 711 O O . VAL A 1 82 ? -6.323 -6.278 0.050 1.00 85.31 82 VAL A O 1
ATOM 714 N N . ILE A 1 83 ? -4.222 -6.700 0.698 1.00 86.69 83 ILE A N 1
ATOM 715 C CA . ILE A 1 83 ? -4.126 -5.560 1.611 1.00 86.69 83 ILE A CA 1
ATOM 716 C C . ILE A 1 83 ? -3.657 -4.316 0.863 1.00 86.69 83 ILE A C 1
ATOM 718 O O . ILE A 1 83 ? -4.169 -3.224 1.115 1.00 86.69 83 ILE A O 1
ATOM 722 N N . PHE A 1 84 ? -2.719 -4.484 -0.070 1.00 87.19 84 PHE A N 1
ATOM 723 C CA . PHE A 1 84 ? -2.116 -3.411 -0.855 1.00 87.19 84 PHE A CA 1
ATOM 724 C C . PHE A 1 84 ? -1.827 -3.876 -2.278 1.00 87.19 84 PHE A C 1
ATOM 726 O O . PHE A 1 84 ? -1.481 -5.031 -2.498 1.00 87.19 84 PHE A O 1
ATOM 733 N N . SER A 1 85 ? -1.969 -2.980 -3.248 1.00 87.44 85 SER A N 1
ATOM 734 C CA . SER A 1 85 ? -1.638 -3.228 -4.649 1.00 87.44 85 SER A CA 1
ATOM 735 C C . SER A 1 85 ? -0.848 -2.064 -5.215 1.00 87.44 85 SER A C 1
ATOM 737 O O . SER A 1 85 ? -1.236 -0.903 -5.066 1.00 87.44 85 SER A O 1
ATOM 739 N N . THR A 1 86 ? 0.243 -2.357 -5.917 1.00 81.94 86 THR A N 1
ATOM 740 C CA . THR A 1 86 ? 0.925 -1.332 -6.702 1.00 81.94 86 THR A CA 1
ATOM 741 C C . THR A 1 86 ? 0.068 -0.929 -7.894 1.00 81.94 86 THR A C 1
ATOM 743 O O . THR A 1 86 ? -0.709 -1.719 -8.438 1.00 81.94 86 THR A O 1
ATOM 746 N N . ARG A 1 87 ? 0.269 0.290 -8.384 1.00 81.69 87 ARG A N 1
ATOM 747 C CA . ARG A 1 87 ? -0.218 0.679 -9.701 1.00 81.69 87 ARG A CA 1
ATOM 748 C C . ARG A 1 87 ? 0.341 -0.287 -10.761 1.00 81.69 87 ARG A C 1
ATOM 750 O O . ARG A 1 87 ? 1.451 -0.802 -10.594 1.00 81.69 87 ARG A O 1
ATOM 757 N N . PRO A 1 88 ? -0.387 -0.522 -11.856 1.00 78.88 88 PRO A N 1
ATOM 758 C CA . PRO A 1 88 ? 0.104 -1.349 -12.945 1.00 78.88 88 PRO A CA 1
ATOM 759 C C . PRO A 1 88 ? 1.299 -0.679 -13.646 1.00 78.88 88 PRO A C 1
ATOM 761 O O . PRO A 1 88 ? 1.225 0.476 -14.073 1.00 78.88 88 PRO A O 1
ATOM 764 N N . TYR A 1 89 ? 2.403 -1.411 -13.786 1.00 72.31 89 TYR A N 1
ATOM 765 C CA . TYR A 1 89 ? 3.595 -0.992 -14.525 1.00 72.31 89 TYR A CA 1
ATOM 766 C C . TYR A 1 89 ? 3.601 -1.600 -15.929 1.00 72.31 89 TYR A C 1
ATOM 768 O O . TYR A 1 89 ? 3.244 -2.762 -16.113 1.00 72.31 89 TYR A O 1
ATOM 776 N N . GLY A 1 90 ? 4.059 -0.827 -16.918 1.00 63.41 90 GLY A N 1
ATOM 777 C CA . GLY A 1 90 ? 4.137 -1.275 -18.314 1.00 63.41 90 GLY A CA 1
ATOM 778 C C . GLY A 1 90 ? 5.222 -2.321 -18.598 1.00 63.41 90 GLY A C 1
ATOM 779 O O . GLY A 1 90 ? 5.165 -2.973 -19.631 1.00 63.41 90 GLY A O 1
ATOM 780 N N . SER A 1 91 ? 6.202 -2.510 -17.704 1.00 64.31 91 SER A N 1
ATOM 781 C CA . SER A 1 91 ? 7.259 -3.517 -17.875 1.00 64.31 91 SER A CA 1
ATOM 782 C C . SER A 1 91 ? 7.666 -4.175 -16.554 1.00 64.31 91 SER A C 1
ATOM 784 O O . SER A 1 91 ? 7.567 -3.578 -15.477 1.00 64.31 91 SER A O 1
ATOM 786 N N . LYS A 1 92 ? 8.164 -5.418 -16.643 1.00 60.69 92 LYS A N 1
ATOM 787 C CA . LYS A 1 92 ? 8.644 -6.213 -15.498 1.00 60.69 92 LYS A CA 1
ATOM 788 C C . LYS A 1 92 ? 9.847 -5.559 -14.796 1.00 60.69 92 LYS A C 1
ATOM 790 O O . LYS A 1 92 ? 9.935 -5.633 -13.574 1.00 60.69 92 LYS A O 1
ATOM 795 N N . GLN A 1 93 ? 10.724 -4.885 -15.546 1.00 61.12 93 GLN A N 1
ATOM 796 C CA . GLN A 1 93 ? 11.875 -4.139 -15.011 1.00 61.12 93 GLN A CA 1
ATOM 797 C C . GLN A 1 93 ? 11.449 -2.891 -14.234 1.00 61.12 93 GLN A C 1
ATOM 799 O O . GLN A 1 93 ? 11.861 -2.733 -13.090 1.00 61.12 93 GLN A O 1
ATOM 804 N N . ASN A 1 94 ? 10.549 -2.067 -14.782 1.00 61.28 94 ASN A N 1
ATOM 805 C CA . ASN A 1 94 ? 10.046 -0.880 -14.076 1.00 61.28 94 ASN A CA 1
ATOM 806 C C . ASN A 1 94 ? 9.304 -1.251 -12.787 1.00 61.28 94 ASN A C 1
ATOM 808 O O . ASN A 1 94 ? 9.361 -0.517 -11.802 1.00 61.28 94 ASN A O 1
ATOM 812 N N . ARG A 1 95 ? 8.645 -2.416 -12.785 1.00 62.66 95 ARG A N 1
ATOM 813 C CA . ARG A 1 95 ? 8.062 -3.023 -11.588 1.00 62.66 95 ARG A CA 1
ATOM 814 C C . ARG A 1 95 ? 9.137 -3.360 -10.555 1.00 62.66 95 ARG A C 1
ATOM 816 O O . ARG A 1 95 ? 8.990 -2.948 -9.415 1.00 62.66 95 ARG A O 1
ATOM 823 N N . ASN A 1 96 ? 10.203 -4.071 -10.931 1.00 59.78 96 ASN A N 1
ATOM 824 C CA . ASN A 1 96 ? 11.280 -4.443 -10.000 1.00 59.78 96 ASN A CA 1
ATOM 825 C C . ASN A 1 96 ? 11.972 -3.213 -9.404 1.00 59.78 96 ASN A C 1
ATOM 827 O O . ASN A 1 96 ? 12.143 -3.141 -8.194 1.00 59.78 96 ASN A O 1
ATOM 831 N N . THR A 1 97 ? 12.295 -2.215 -10.229 1.00 60.59 97 THR A N 1
ATOM 832 C CA . THR A 1 97 ? 12.886 -0.955 -9.762 1.00 60.59 97 THR A CA 1
ATOM 833 C C . THR A 1 97 ? 11.937 -0.196 -8.835 1.00 60.59 97 THR A C 1
ATOM 835 O O . THR A 1 97 ? 12.357 0.273 -7.783 1.00 60.59 97 THR A O 1
ATOM 838 N N . GLY A 1 98 ? 10.650 -0.104 -9.192 1.00 60.06 98 GLY A N 1
ATOM 839 C CA . GLY A 1 98 ? 9.637 0.538 -8.355 1.00 60.06 98 GLY A CA 1
ATOM 840 C C . GLY A 1 98 ? 9.459 -0.166 -7.011 1.00 60.06 98 GLY A C 1
ATOM 841 O O . GLY A 1 98 ? 9.394 0.502 -5.988 1.00 60.06 98 GLY A O 1
ATOM 842 N N . ILE A 1 99 ? 9.448 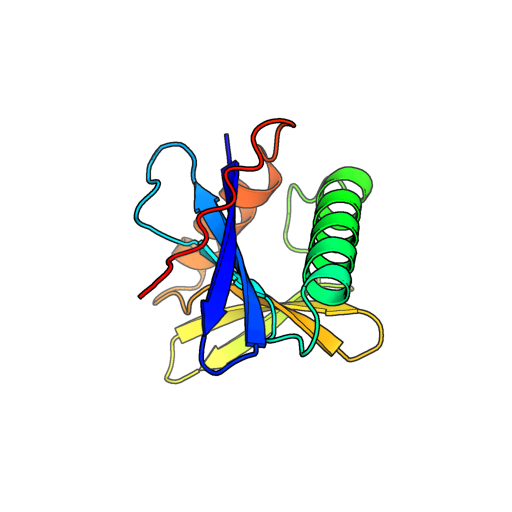-1.497 -7.010 1.00 61.56 99 ILE A N 1
ATOM 843 C CA . ILE A 1 99 ? 9.337 -2.327 -5.810 1.00 61.56 99 ILE A CA 1
ATOM 844 C C . ILE A 1 99 ? 10.559 -2.156 -4.931 1.00 61.56 99 ILE A C 1
ATOM 846 O O . ILE A 1 99 ? 10.399 -1.628 -3.843 1.00 61.56 99 ILE A O 1
ATOM 850 N N . ASN A 1 100 ? 11.761 -2.482 -5.407 1.00 58.59 100 ASN A N 1
ATOM 851 C CA . ASN A 1 100 ? 12.982 -2.383 -4.598 1.00 58.59 100 ASN A CA 1
ATOM 852 C C . ASN A 1 100 ? 13.124 -0.986 -3.975 1.00 58.59 100 ASN A C 1
ATOM 854 O O . ASN A 1 100 ? 13.376 -0.850 -2.784 1.00 58.59 100 ASN A O 1
ATOM 858 N N . SER A 1 101 ? 12.784 0.059 -4.740 1.00 56.69 101 SER A N 1
ATOM 859 C CA . SER A 1 101 ? 12.820 1.426 -4.233 1.00 56.69 101 SER A CA 1
ATOM 860 C C . SER A 1 101 ? 11.901 1.662 -3.024 1.00 56.69 101 SER A C 1
ATOM 862 O O . SER A 1 101 ? 12.327 2.368 -2.112 1.00 56.69 101 SER A O 1
ATOM 864 N N . ILE A 1 102 ? 10.689 1.080 -2.988 1.00 56.84 102 ILE A N 1
ATOM 865 C CA . ILE A 1 102 ? 9.721 1.200 -1.877 1.00 56.84 102 ILE A CA 1
ATOM 866 C C . ILE A 1 102 ? 10.314 0.671 -0.580 1.00 56.84 102 ILE A C 1
ATOM 868 O O . ILE A 1 102 ? 10.212 1.321 0.460 1.00 56.84 102 ILE A O 1
ATOM 872 N N . TYR A 1 103 ? 10.877 -0.530 -0.646 1.00 55.28 103 TYR A N 1
ATOM 873 C CA . TYR A 1 103 ? 11.231 -1.292 0.541 1.00 55.28 103 TYR A CA 1
ATOM 874 C C . TYR A 1 103 ? 12.572 -0.842 1.129 1.00 55.28 103 TYR A C 1
ATOM 876 O O . TYR A 1 103 ? 12.702 -0.815 2.348 1.00 55.28 103 TYR A O 1
ATOM 884 N N . ASP A 1 104 ? 13.488 -0.334 0.298 1.00 48.81 104 ASP A N 1
ATOM 885 C CA . ASP A 1 104 ? 14.798 0.157 0.744 1.00 48.81 104 ASP A CA 1
ATOM 886 C C . ASP A 1 104 ? 14.725 1.442 1.605 1.00 48.81 104 ASP A C 1
ATOM 888 O O . ASP A 1 104 ? 15.721 1.826 2.213 1.00 48.81 104 ASP A O 1
ATOM 892 N N . ASN A 1 105 ? 13.597 2.182 1.642 1.00 51.03 105 ASN A N 1
ATOM 893 C CA . ASN A 1 105 ? 13.572 3.507 2.295 1.00 51.03 105 ASN A CA 1
ATOM 894 C C . ASN A 1 105 ? 12.256 3.932 2.986 1.00 51.03 105 ASN A C 1
ATOM 896 O O . ASN A 1 105 ? 12.006 5.146 3.108 1.00 51.03 105 ASN A O 1
ATOM 900 N N . ILE A 1 106 ? 11.397 3.006 3.434 1.00 50.62 106 ILE A N 1
ATOM 901 C CA . ILE A 1 106 ? 10.311 3.363 4.372 1.00 50.62 106 ILE A CA 1
ATOM 902 C C . ILE A 1 106 ? 10.943 3.617 5.752 1.00 50.62 106 ILE A C 1
ATOM 904 O O . ILE A 1 106 ? 10.958 2.767 6.635 1.00 50.62 106 ILE A O 1
ATOM 908 N N . ILE A 1 107 ? 11.516 4.811 5.909 1.00 45.47 107 ILE A N 1
ATOM 909 C CA . ILE A 1 107 ? 11.984 5.343 7.190 1.00 45.47 107 ILE A CA 1
ATOM 910 C C . ILE A 1 107 ? 10.795 6.024 7.873 1.00 45.47 107 ILE A C 1
ATOM 912 O O . ILE A 1 107 ? 9.939 6.629 7.224 1.00 45.47 107 ILE A O 1
ATOM 916 N N . GLU A 1 108 ? 10.721 5.849 9.187 1.00 47.34 108 GLU A N 1
ATOM 917 C CA . GLU A 1 108 ? 9.727 6.430 10.083 1.00 47.34 108 GLU A CA 1
ATOM 918 C C . GLU A 1 108 ? 9.586 7.959 9.872 1.00 47.34 108 GLU A C 1
ATOM 920 O O . GLU A 1 108 ? 10.577 8.625 9.599 1.00 47.34 108 GLU A O 1
ATOM 925 N N . TYR A 1 109 ? 8.361 8.490 10.037 1.00 39.94 109 TYR A N 1
ATOM 926 C CA . TYR A 1 109 ? 7.922 9.907 9.958 1.00 39.94 109 TYR A CA 1
ATOM 927 C C . TYR A 1 109 ? 7.402 10.472 8.619 1.00 39.94 109 TYR A C 1
ATOM 929 O O . TYR A 1 109 ? 8.127 11.003 7.788 1.00 39.94 109 TYR A O 1
ATOM 937 N N . THR A 1 110 ? 6.073 10.506 8.458 1.00 39.47 110 THR A N 1
ATOM 938 C CA . THR A 1 110 ? 5.186 11.662 8.754 1.00 39.47 110 THR A CA 1
ATOM 939 C C . THR A 1 110 ? 3.770 11.282 8.307 1.00 39.47 110 THR A C 1
ATOM 941 O O . THR A 1 110 ? 3.470 11.200 7.118 1.00 39.47 110 THR A O 1
ATOM 944 N N . THR A 1 111 ? 2.879 11.008 9.261 1.00 39.81 111 THR A N 1
ATOM 945 C CA . THR A 1 111 ? 1.445 10.837 8.989 1.00 39.81 111 THR A CA 1
ATOM 946 C C . THR A 1 111 ? 0.868 12.205 8.618 1.00 39.81 111 THR A C 1
ATOM 948 O O . THR A 1 111 ? 0.415 12.936 9.490 1.00 39.81 111 THR A O 1
ATOM 951 N N . GLN A 1 112 ? 0.888 12.586 7.341 1.00 39.41 112 GLN A N 1
ATOM 952 C CA . GLN A 1 112 ? 0.057 13.694 6.867 1.00 39.41 112 GLN A CA 1
ATOM 953 C C . GLN A 1 112 ? -1.297 13.127 6.441 1.00 39.41 112 GLN A C 1
ATOM 955 O O . GLN A 1 112 ? -1.474 12.611 5.334 1.00 39.41 112 GLN A O 1
ATOM 960 N N . ILE A 1 113 ? -2.249 13.174 7.372 1.00 35.62 113 ILE A N 1
ATOM 961 C CA . ILE A 1 113 ? -3.655 12.887 7.103 1.00 35.62 113 ILE A CA 1
ATOM 962 C C . ILE A 1 113 ? -4.201 14.085 6.324 1.00 35.62 113 ILE A C 1
ATOM 964 O O . ILE A 1 113 ? -4.393 15.154 6.889 1.00 35.62 113 ILE A O 1
ATOM 968 N N . TYR A 1 114 ? -4.440 13.910 5.027 1.00 38.19 114 TYR A N 1
ATOM 969 C CA . TYR A 1 114 ? -5.230 14.861 4.252 1.00 38.19 114 TYR A CA 1
ATOM 970 C C . TYR A 1 114 ? -6.666 14.348 4.227 1.00 38.19 114 TYR A C 1
ATOM 972 O O . TYR A 1 114 ? -7.016 13.506 3.398 1.00 38.19 114 TYR A O 1
ATOM 980 N N . VAL A 1 115 ? -7.480 14.833 5.163 1.00 32.41 115 VAL A N 1
ATOM 981 C CA . VAL A 1 115 ? -8.935 14.770 5.023 1.00 32.41 115 VAL A CA 1
ATOM 982 C C . VAL A 1 115 ? -9.285 15.829 3.982 1.00 32.41 115 VAL A C 1
ATOM 984 O O . VAL A 1 115 ? -9.078 17.015 4.213 1.00 32.41 115 VAL A O 1
ATOM 987 N N . SER A 1 116 ? -9.697 15.399 2.791 1.00 32.91 116 SER A N 1
ATOM 988 C CA . SER A 1 116 ? -10.350 16.310 1.854 1.00 32.91 116 SER A CA 1
ATOM 989 C C . SER A 1 116 ? -11.795 16.395 2.306 1.00 32.91 116 SER A C 1
ATOM 991 O O . SER A 1 116 ? -12.593 15.526 1.954 1.00 32.91 116 SER A O 1
ATOM 993 N N . ASP A 1 117 ? -12.109 17.402 3.111 1.00 34.38 117 ASP A N 1
ATOM 994 C CA . ASP A 1 117 ? -13.484 17.875 3.166 1.00 34.38 117 ASP A CA 1
ATOM 995 C C . ASP A 1 117 ? -13.812 18.480 1.793 1.00 34.38 117 ASP A C 1
ATOM 997 O O . ASP A 1 117 ? -12.932 19.020 1.115 1.00 34.38 117 ASP A O 1
ATOM 1001 N N . LYS A 1 118 ? -15.032 18.212 1.329 1.00 34.16 118 LYS A N 1
ATOM 1002 C CA . LYS A 1 118 ? -15.537 18.603 0.009 1.00 34.16 118 LYS A CA 1
ATOM 1003 C C . LYS A 1 118 ? -15.415 20.099 -0.253 1.00 34.16 118 LYS A C 1
ATOM 1005 O O . LYS A 1 118 ? -15.633 20.875 0.701 1.00 34.16 118 LYS A O 1
#

pLDDT: mean 71.21, std 17.0, range [32.41, 94.56]

Sequence (118 aa):
MYGYKIKQDNGKYYFKLYPGNKPNQYIGESRRYNKKEDCEKALKEFRNFVKDNNLNSFNDYFMQLYKIDNKYSVQYIKNDNVIFSTRPYGSKQNRNTGINSIYDNIIEYTTQIYVSDK

Secondary structure (DSSP, 8-state):
-EEEEEEEETTEEEEEEEETT-TTS--EEEPPBSSHHHHHHHHHHHHHHHHHTT-SS--TTTEEEEEETTEEEEEEEETTEEEEEEPPBSSHHHHHHHHHHHHTT--S----------

Foldseek 3Di:
DKDKEWEDDPQWIKIWIGDPVGRPDTFKIFDTHNDPVVRVVLVVVVLCVLVVVLPLDDDVVQWDWDADPCFTKIFGDDPNDGGMITDTHNDPVVVGVSVNSRSNDPDDDDHPYDYPDD